Protein AF-A0AA35YKS3-F1 (afdb_monomer_lite)

Organism: Lactuca saligna (NCBI:txid75948)

Structure (mmCIF, N/CA/C/O backbone):
data_AF-A0AA35YKS3-F1
#
_entry.id   AF-A0AA35YKS3-F1
#
loop_
_atom_site.group_PDB
_atom_site.id
_atom_site.type_symbol
_atom_site.label_atom_id
_atom_site.label_alt_id
_atom_site.label_comp_id
_atom_site.label_asym_id
_atom_site.label_entity_id
_atom_site.label_seq_id
_atom_site.pdbx_PDB_ins_code
_atom_site.Cartn_x
_atom_site.Cartn_y
_atom_site.Cartn_z
_atom_site.occupancy
_atom_site.B_iso_or_equiv
_atom_site.auth_seq_id
_atom_site.auth_comp_id
_atom_site.auth_asym_id
_atom_site.auth_atom_id
_atom_site.pdbx_PDB_model_num
ATOM 1 N N . MET A 1 1 ? -5.915 -28.678 46.606 1.00 41.12 1 MET A N 1
ATOM 2 C CA . MET A 1 1 ? -4.631 -28.119 46.129 1.00 41.12 1 MET A CA 1
ATOM 3 C C . MET A 1 1 ? -4.901 -26.707 45.640 1.00 41.12 1 MET A C 1
ATOM 5 O O . MET A 1 1 ? -5.593 -26.554 44.645 1.00 41.12 1 MET A O 1
ATOM 9 N N . GLY A 1 2 ? -4.486 -25.698 46.407 1.00 38.84 2 GLY A N 1
ATOM 10 C CA . GLY A 1 2 ? -4.683 -24.286 46.078 1.00 38.84 2 GLY A CA 1
ATOM 11 C C . GLY A 1 2 ? -3.424 -23.702 45.444 1.00 38.84 2 GLY A C 1
ATOM 12 O O . GLY A 1 2 ? -2.332 -23.915 45.961 1.00 38.84 2 GLY A O 1
ATOM 13 N N . PHE A 1 3 ? -3.583 -22.970 44.345 1.00 46.88 3 PHE A N 1
ATOM 14 C CA . PHE A 1 3 ? -2.533 -22.139 43.762 1.00 46.88 3 PHE A CA 1
ATOM 15 C C . PHE A 1 3 ? -2.958 -20.676 43.891 1.00 46.88 3 PHE A C 1
ATOM 17 O O . PHE A 1 3 ? -3.653 -20.134 43.037 1.00 46.88 3 PHE A O 1
ATOM 24 N N . GLU A 1 4 ? -2.556 -20.038 44.990 1.00 48.34 4 GLU A N 1
ATOM 25 C CA . GLU A 1 4 ? -2.608 -18.583 45.119 1.00 48.34 4 GLU A CA 1
ATOM 26 C C . GLU A 1 4 ? -1.389 -17.978 44.409 1.00 48.34 4 GLU A C 1
ATOM 28 O O . GLU A 1 4 ? -0.298 -17.873 44.968 1.00 48.34 4 GLU A O 1
ATOM 33 N N . GLY A 1 5 ? -1.565 -17.576 43.152 1.00 48.31 5 GLY A N 1
ATOM 34 C CA . GLY A 1 5 ? -0.592 -16.754 42.436 1.00 48.31 5 GLY A CA 1
ATOM 35 C C . GLY A 1 5 ? -0.695 -15.295 42.881 1.00 48.31 5 GLY A C 1
ATOM 36 O O . GLY A 1 5 ? -1.430 -14.513 42.285 1.00 48.31 5 GLY A O 1
ATOM 37 N N . LYS A 1 6 ? 0.036 -14.904 43.929 1.00 48.84 6 LYS A N 1
ATOM 38 C CA . LYS A 1 6 ? 0.178 -13.493 44.329 1.00 48.84 6 LYS A CA 1
ATOM 39 C C . LYS A 1 6 ? 1.100 -12.764 43.344 1.00 48.84 6 LYS A C 1
ATOM 41 O O . LYS A 1 6 ? 2.307 -12.695 43.552 1.00 48.84 6 LYS A O 1
ATOM 46 N N . SER A 1 7 ? 0.543 -12.186 42.280 1.00 54.41 7 SER A N 1
ATOM 47 C CA . SER A 1 7 ? 1.267 -11.242 41.419 1.00 54.41 7 SER A CA 1
ATOM 48 C C . SER A 1 7 ? 1.358 -9.876 42.109 1.00 54.41 7 SER A C 1
ATOM 50 O O . SER A 1 7 ? 0.470 -9.028 41.993 1.00 54.41 7 SER A O 1
ATOM 52 N N . GLY A 1 8 ? 2.428 -9.662 42.872 1.00 43.59 8 GLY A N 1
ATOM 53 C CA . GLY A 1 8 ? 2.752 -8.359 43.446 1.00 43.59 8 GLY A CA 1
ATOM 54 C C . GLY A 1 8 ? 3.192 -7.377 42.360 1.00 43.59 8 GLY A C 1
ATOM 55 O O . GLY A 1 8 ? 4.337 -7.402 41.924 1.00 43.59 8 GLY A O 1
ATOM 56 N N . CYS A 1 9 ? 2.295 -6.486 41.934 1.00 45.78 9 CYS A N 1
ATOM 57 C CA . CYS A 1 9 ? 2.641 -5.334 41.103 1.00 45.78 9 CYS A CA 1
ATOM 58 C C . CYS A 1 9 ? 3.405 -4.310 41.961 1.00 45.78 9 CYS A C 1
ATOM 60 O O . CYS A 1 9 ? 2.800 -3.532 42.706 1.00 45.78 9 CYS A O 1
ATOM 62 N N . SER A 1 10 ? 4.736 -4.296 41.890 1.00 59.97 10 SER A N 1
ATOM 63 C CA . SER A 1 10 ? 5.545 -3.281 42.565 1.00 59.97 10 SER A CA 1
ATOM 64 C C . SER A 1 10 ? 5.372 -1.927 41.861 1.00 59.97 10 SER A C 1
ATOM 66 O O . SER A 1 10 ? 5.797 -1.704 40.730 1.00 59.97 10 SER A O 1
ATOM 68 N N . LYS A 1 11 ? 4.697 -0.989 42.536 1.00 57.81 11 LYS A N 1
ATOM 69 C CA . LYS A 1 11 ? 4.572 0.409 42.097 1.00 57.81 11 LYS A CA 1
ATOM 70 C C . LYS A 1 11 ? 5.948 1.079 42.158 1.00 57.81 11 LYS A C 1
ATOM 72 O O . LYS A 1 11 ? 6.333 1.613 43.198 1.00 57.81 11 LYS A O 1
ATOM 77 N N . LEU A 1 12 ? 6.686 1.075 41.050 1.00 64.25 12 LEU A N 1
ATOM 78 C CA . LEU A 1 12 ? 7.893 1.886 40.900 1.00 64.25 12 LEU A CA 1
ATOM 79 C C . LEU A 1 12 ? 7.494 3.369 40.951 1.00 64.25 12 LEU A C 1
ATOM 81 O O . LEU A 1 12 ? 6.889 3.912 40.025 1.00 64.25 12 LEU A O 1
ATOM 85 N N . LYS A 1 13 ? 7.804 4.038 42.069 1.00 66.25 13 LYS A N 1
ATOM 86 C CA . LYS A 1 13 ? 7.649 5.491 42.196 1.00 66.25 13 LYS A CA 1
ATOM 87 C C . LYS A 1 13 ? 8.600 6.158 41.200 1.00 66.25 13 LYS A C 1
ATOM 89 O O . LYS A 1 13 ? 9.814 6.132 41.389 1.00 66.25 13 LYS A O 1
ATOM 94 N N . ARG A 1 14 ? 8.047 6.770 40.148 1.00 67.62 14 ARG A N 1
ATOM 95 C CA . ARG A 1 14 ? 8.795 7.615 39.208 1.00 67.62 14 ARG A CA 1
ATOM 96 C C . ARG A 1 14 ? 9.434 8.769 39.985 1.00 67.62 14 ARG A C 1
ATOM 98 O O . ARG A 1 14 ? 8.739 9.692 40.405 1.00 67.62 14 ARG A O 1
ATOM 105 N N . ARG A 1 15 ? 10.750 8.717 40.205 1.00 69.25 15 ARG A N 1
ATOM 106 C CA . ARG A 1 15 ? 11.510 9.868 40.710 1.00 69.25 15 ARG A CA 1
ATOM 107 C C . ARG A 1 15 ? 11.566 10.899 39.583 1.00 69.25 15 ARG A C 1
ATOM 109 O O . ARG A 1 15 ? 12.018 10.575 38.489 1.00 69.25 15 ARG A O 1
ATOM 116 N N . LYS A 1 16 ? 11.084 12.122 39.828 1.00 69.00 16 LYS A N 1
ATOM 117 C CA . LYS A 1 16 ? 11.279 13.243 38.897 1.00 69.00 16 LYS A CA 1
ATOM 118 C C . LYS A 1 16 ? 12.781 13.505 38.791 1.00 69.00 16 LYS A C 1
ATOM 120 O O . LYS A 1 16 ? 13.413 13.830 39.793 1.00 69.00 16 LYS A O 1
ATOM 125 N N . LEU A 1 17 ? 13.338 13.345 37.595 1.00 70.94 17 LEU A N 1
ATOM 126 C CA . LEU A 1 17 ? 14.686 13.809 37.296 1.00 70.94 17 LEU A CA 1
ATOM 127 C C . LEU A 1 17 ? 14.646 15.340 37.291 1.00 70.94 17 LEU A C 1
ATOM 129 O O . LEU A 1 17 ? 13.966 15.945 36.464 1.00 70.94 17 LEU A O 1
ATOM 133 N N . ALA A 1 18 ? 15.315 15.962 38.258 1.00 73.94 18 ALA A N 1
ATOM 134 C CA . ALA A 1 18 ? 15.493 17.406 38.293 1.00 73.94 18 ALA A CA 1
ATOM 135 C C . ALA A 1 18 ? 16.605 17.775 37.301 1.00 73.94 18 ALA A C 1
ATOM 137 O O . ALA A 1 18 ? 17.771 17.878 37.672 1.00 73.94 18 ALA A O 1
ATOM 138 N N . ILE A 1 19 ? 16.251 17.894 36.021 1.00 78.00 19 ILE A N 1
ATOM 139 C CA . ILE A 1 19 ? 17.188 18.327 34.981 1.00 78.00 19 ILE A CA 1
ATOM 140 C C . ILE A 1 19 ? 17.433 19.826 35.166 1.00 78.00 19 ILE A C 1
ATOM 142 O O . ILE A 1 19 ? 16.522 20.640 35.007 1.00 78.00 19 ILE A O 1
ATOM 146 N N . ASN A 1 20 ? 18.665 20.191 35.522 1.00 76.50 20 ASN A N 1
ATOM 147 C CA . ASN A 1 20 ? 19.089 21.581 35.599 1.00 76.50 20 ASN A CA 1
ATOM 148 C C . ASN A 1 20 ? 19.556 22.052 34.218 1.00 76.50 20 ASN A C 1
ATOM 150 O O . ASN A 1 20 ? 20.708 21.868 33.832 1.00 76.50 20 ASN A O 1
ATOM 154 N N . TRP A 1 21 ? 18.649 22.687 33.479 1.00 74.62 21 TRP A N 1
ATOM 155 C CA . TRP A 1 21 ? 18.914 23.199 32.133 1.00 74.62 21 TRP A CA 1
ATOM 156 C C . TRP A 1 21 ? 20.068 24.204 32.070 1.00 74.62 21 TRP A C 1
ATOM 158 O O . TRP A 1 21 ? 20.732 24.288 31.045 1.00 74.62 21 TRP A O 1
ATOM 168 N N . LYS A 1 22 ? 20.369 24.914 33.166 1.00 68.69 22 LYS A N 1
ATOM 169 C CA . LYS A 1 22 ? 21.466 25.893 33.213 1.00 68.69 22 LYS A CA 1
ATOM 170 C C . LYS A 1 22 ? 22.856 25.249 33.223 1.00 68.69 22 LYS A C 1
ATOM 172 O O . LYS A 1 22 ? 23.824 25.934 32.933 1.00 68.69 22 LYS A O 1
ATOM 177 N N . GLN A 1 23 ? 22.958 23.958 33.554 1.00 67.06 23 GLN A N 1
ATOM 178 C CA . GLN A 1 23 ? 24.208 23.191 33.458 1.00 67.06 23 GLN A CA 1
ATOM 179 C C . GLN A 1 23 ? 24.400 22.518 32.096 1.00 67.06 23 GLN A C 1
ATOM 181 O O . GLN A 1 23 ? 25.504 22.080 31.794 1.00 67.06 23 GLN A O 1
ATOM 186 N N . 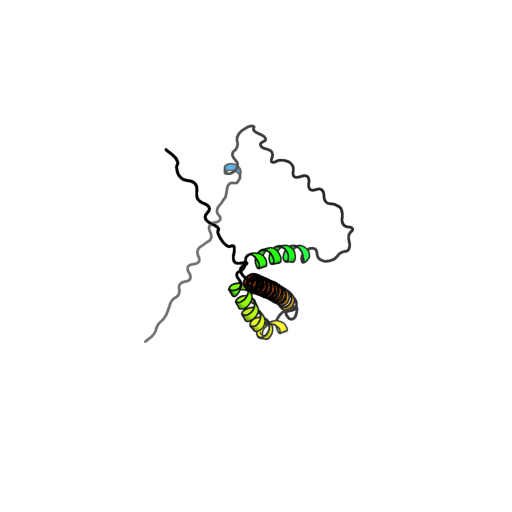LEU A 1 24 ? 23.337 22.394 31.296 1.00 65.38 24 LEU A N 1
ATOM 187 C CA . LEU A 1 24 ? 23.393 21.706 30.004 1.00 65.38 24 LEU A CA 1
ATOM 188 C C . LEU A 1 24 ? 23.800 22.626 28.856 1.00 65.38 24 LEU A C 1
ATOM 190 O O . LEU A 1 24 ? 24.303 22.142 27.848 1.00 65.38 24 LEU A O 1
ATOM 194 N N . VAL A 1 25 ? 23.591 23.933 28.999 1.00 71.00 25 VAL A N 1
ATOM 195 C CA . VAL A 1 25 ? 24.076 24.918 28.030 1.00 71.00 25 VAL A CA 1
ATOM 196 C C . VAL A 1 25 ? 25.464 25.383 28.471 1.00 71.00 25 VAL A C 1
ATOM 198 O O . VAL A 1 25 ? 25.574 25.948 29.565 1.00 71.00 25 VAL A O 1
ATOM 201 N N . PRO A 1 26 ? 26.524 25.158 27.670 1.00 67.62 26 PRO A N 1
ATOM 202 C CA . PRO A 1 26 ? 27.851 25.678 27.960 1.00 67.62 26 PRO A CA 1
ATOM 203 C C . PRO A 1 26 ? 27.778 27.189 28.182 1.00 67.62 26 PRO A C 1
ATOM 205 O O . PRO A 1 26 ? 27.468 27.961 27.278 1.00 67.62 26 PRO A O 1
ATOM 208 N N . SER A 1 27 ? 28.028 27.616 29.416 1.00 62.31 27 SER A N 1
ATOM 209 C CA . SER A 1 27 ? 28.183 29.030 29.746 1.00 62.31 27 SER A CA 1
ATOM 210 C C . SER A 1 27 ? 29.600 29.453 29.386 1.00 62.31 27 SER A C 1
ATOM 212 O O . SER A 1 27 ? 30.444 29.545 30.268 1.00 62.31 27 SER A O 1
ATOM 214 N N . SER A 1 28 ? 29.902 29.654 28.103 1.00 56.62 28 SER A N 1
ATOM 215 C CA . SER A 1 28 ? 31.137 30.347 27.737 1.00 56.62 28 SER A CA 1
ATOM 216 C C . SER A 1 28 ? 31.100 30.921 26.329 1.00 56.62 28 SER A C 1
ATOM 218 O O . SER A 1 28 ? 30.971 30.197 25.352 1.00 56.62 28 SER A O 1
ATOM 220 N N . SER A 1 29 ? 31.285 32.238 26.296 1.00 57.22 29 SER A N 1
ATOM 221 C CA . SER A 1 29 ? 32.124 32.972 25.347 1.00 57.22 29 SER A CA 1
ATOM 222 C C . SER A 1 29 ? 31.969 32.671 23.851 1.00 57.22 29 SER A C 1
ATOM 224 O O . SER A 1 29 ? 32.651 31.814 23.304 1.00 57.22 29 SER A O 1
ATOM 226 N N . GLY A 1 30 ? 31.244 33.560 23.176 1.00 56.38 30 GLY A N 1
ATOM 227 C CA . GLY A 1 30 ? 31.934 34.420 22.213 1.00 56.38 30 GLY A CA 1
ATOM 228 C 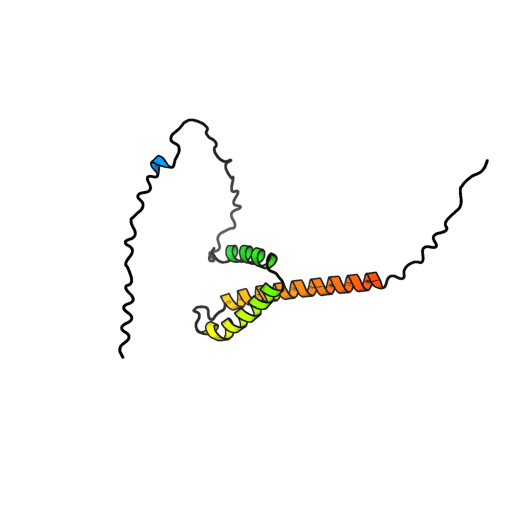C . GLY A 1 30 ? 32.288 33.848 20.843 1.00 56.38 30 GLY A C 1
ATOM 229 O O . GLY A 1 30 ? 33.232 34.362 20.260 1.00 56.38 30 GLY A O 1
ATOM 230 N N . ASP A 1 31 ? 31.533 32.891 20.312 1.00 57.44 31 ASP A N 1
ATOM 231 C CA . ASP A 1 31 ? 31.438 32.725 18.859 1.00 57.44 31 ASP A CA 1
ATOM 232 C C . ASP A 1 31 ? 29.961 32.597 18.486 1.00 57.44 31 ASP A C 1
ATOM 234 O O . ASP A 1 31 ? 29.275 31.649 18.874 1.00 57.44 31 ASP A O 1
ATOM 238 N N . ASP A 1 32 ? 29.442 33.626 17.819 1.00 61.06 32 ASP A N 1
ATOM 239 C CA . ASP A 1 32 ? 28.090 33.647 17.265 1.00 61.06 32 ASP A CA 1
ATOM 240 C C . ASP A 1 32 ? 28.088 32.766 16.008 1.00 61.06 32 ASP A C 1
ATOM 242 O O . ASP A 1 32 ? 28.024 33.253 14.881 1.00 61.06 32 ASP A O 1
ATOM 246 N N . ASP A 1 33 ? 28.180 31.447 16.216 1.00 64.75 33 ASP A N 1
ATOM 247 C CA . ASP A 1 33 ? 27.910 30.392 15.229 1.00 64.75 33 ASP A CA 1
ATOM 248 C C . ASP A 1 33 ? 26.398 30.355 14.943 1.00 64.75 33 ASP A C 1
ATOM 250 O O . ASP A 1 33 ? 25.685 29.363 15.137 1.00 64.75 33 ASP A O 1
ATOM 254 N N . ARG A 1 34 ? 25.858 31.509 14.545 1.00 64.19 34 ARG A N 1
ATOM 255 C CA . ARG A 1 34 ? 24.451 31.668 14.223 1.00 64.19 34 ARG A CA 1
ATOM 256 C C . ARG A 1 34 ? 24.193 30.817 12.981 1.00 64.19 34 ARG A C 1
ATOM 258 O O . ARG A 1 34 ? 24.781 31.090 11.931 1.00 64.19 34 ARG A O 1
ATOM 265 N N . PRO A 1 35 ? 23.330 29.789 13.053 1.00 67.44 35 PRO A N 1
ATOM 266 C CA . PRO A 1 35 ? 22.972 29.039 11.861 1.00 67.44 35 PRO A CA 1
ATOM 267 C C . PRO A 1 35 ? 22.399 30.014 10.829 1.00 67.44 35 PRO A C 1
ATOM 269 O O . PRO A 1 35 ? 21.618 30.902 11.178 1.00 67.44 35 PRO A O 1
ATOM 272 N N . THR A 1 36 ? 22.815 29.864 9.569 1.00 68.75 36 THR A N 1
ATOM 273 C CA . THR A 1 36 ? 22.382 30.714 8.453 1.00 68.75 36 THR A CA 1
ATOM 274 C C . THR A 1 36 ? 20.864 30.895 8.471 1.00 68.75 36 THR A C 1
ATOM 276 O O . THR A 1 36 ? 20.120 29.913 8.507 1.00 68.75 36 THR A O 1
ATOM 279 N N . GLU A 1 37 ? 20.398 32.148 8.454 1.00 69.19 37 GLU A N 1
ATOM 280 C CA . GLU A 1 37 ? 18.970 32.468 8.476 1.00 69.19 37 GLU A CA 1
ATOM 281 C C . GLU A 1 37 ? 18.270 31.848 7.254 1.00 69.19 37 GLU A C 1
ATOM 283 O O . GLU A 1 37 ? 18.466 32.260 6.109 1.00 69.19 37 GLU A O 1
ATOM 288 N N . LEU A 1 38 ? 17.446 30.826 7.497 1.00 67.44 38 LEU A N 1
ATOM 289 C CA . LEU A 1 38 ? 16.589 30.211 6.487 1.00 67.44 38 LEU A CA 1
ATOM 290 C C . LEU A 1 38 ? 15.486 31.202 6.096 1.00 67.44 38 LEU A C 1
ATOM 292 O O . LEU A 1 38 ? 14.454 31.311 6.759 1.00 67.44 38 LEU A O 1
ATOM 296 N N . LEU A 1 39 ? 15.699 31.923 4.996 1.00 65.31 39 LEU A N 1
ATOM 297 C CA . LEU A 1 39 ? 14.686 32.777 4.379 1.00 65.31 39 LEU A CA 1
ATOM 298 C C . LEU A 1 39 ? 13.568 31.914 3.772 1.00 65.31 39 LEU A C 1
ATOM 300 O O . LEU A 1 39 ? 13.626 31.496 2.615 1.00 65.31 39 LEU A O 1
ATOM 304 N N . VAL A 1 40 ? 12.514 31.658 4.550 1.00 65.38 40 VAL A N 1
ATOM 305 C CA . VAL A 1 40 ? 11.287 31.011 4.067 1.00 65.38 40 VAL A CA 1
ATOM 306 C C . VAL A 1 40 ? 10.483 32.023 3.245 1.00 65.38 40 VAL A C 1
ATOM 308 O O . VAL A 1 40 ? 9.704 32.812 3.779 1.00 65.38 40 VAL A O 1
ATOM 311 N N . THR A 1 41 ? 10.650 32.010 1.922 1.00 65.44 41 THR A N 1
ATOM 312 C CA . THR A 1 41 ? 9.809 32.805 1.013 1.00 65.44 41 THR A CA 1
ATOM 313 C C . THR A 1 41 ? 8.474 32.091 0.784 1.00 65.44 41 THR A C 1
ATOM 315 O O . THR A 1 41 ? 8.300 31.309 -0.148 1.00 65.44 41 THR A O 1
ATOM 318 N N . SER A 1 42 ? 7.488 32.337 1.653 1.00 63.66 42 SER A N 1
ATOM 319 C CA . SER A 1 42 ? 6.138 31.813 1.425 1.00 63.66 42 SER A CA 1
ATOM 320 C C . SER A 1 42 ? 5.417 32.665 0.372 1.00 63.66 42 SER A C 1
ATOM 322 O O . SER A 1 42 ? 5.043 33.822 0.581 1.00 63.66 42 SER A O 1
ATOM 324 N N . LYS A 1 43 ? 5.217 32.099 -0.822 1.00 67.81 43 LYS A N 1
ATOM 325 C CA . LYS A 1 43 ? 4.292 32.669 -1.808 1.00 67.81 43 LYS A CA 1
ATOM 326 C C . LYS A 1 43 ? 2.882 32.466 -1.247 1.00 67.81 43 LYS A C 1
ATOM 328 O O . LYS A 1 43 ? 2.402 31.335 -1.200 1.00 67.81 43 LYS A O 1
ATOM 333 N N . ARG A 1 44 ? 2.243 33.543 -0.768 1.00 53.88 44 ARG A N 1
ATOM 334 C CA . ARG A 1 44 ? 0.878 33.514 -0.210 1.00 53.88 44 ARG A CA 1
ATOM 335 C C . ARG A 1 44 ? -0.077 32.889 -1.226 1.00 53.88 44 ARG A C 1
ATOM 337 O O . ARG A 1 44 ? -0.469 33.538 -2.192 1.00 53.88 44 ARG A O 1
ATOM 344 N N . LYS A 1 45 ? -0.471 31.639 -0.991 1.00 61.06 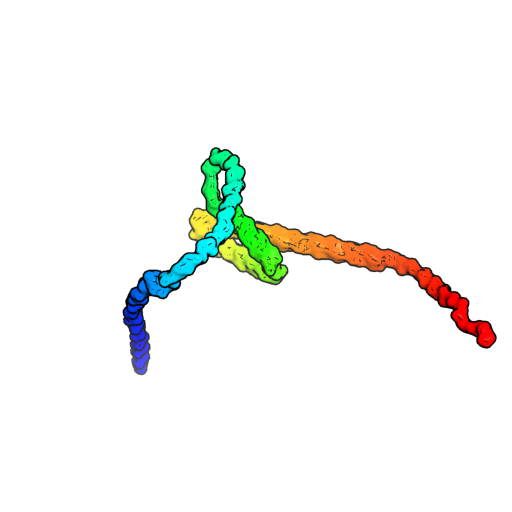45 LYS A N 1
ATOM 345 C CA . LYS A 1 45 ? -1.655 31.052 -1.617 1.00 61.06 45 LYS A CA 1
ATOM 346 C C . LYS A 1 45 ? -2.841 31.596 -0.827 1.00 61.06 45 LYS A C 1
ATOM 348 O O . LYS A 1 45 ? -2.860 31.528 0.402 1.00 61.06 45 LYS A O 1
ATOM 353 N N . SER A 1 46 ? -3.744 32.280 -1.513 1.00 61.34 46 SER A N 1
ATOM 354 C CA . SER A 1 46 ? -4.915 32.905 -0.913 1.00 61.34 46 SER A CA 1
ATOM 355 C C . SER A 1 46 ? -5.735 31.880 -0.124 1.00 61.34 46 SER A C 1
ATOM 357 O O . SER A 1 46 ? -5.947 30.750 -0.556 1.00 61.34 46 SER A O 1
ATOM 359 N N . LYS A 1 47 ? -6.182 32.307 1.060 1.00 51.97 47 LYS A N 1
ATOM 360 C CA . LYS A 1 47 ? -7.074 31.576 1.962 1.00 51.97 47 LYS A CA 1
ATOM 361 C C . LYS A 1 47 ? -8.328 31.095 1.222 1.00 51.97 47 LYS A C 1
ATOM 363 O O . LYS A 1 47 ? -9.159 31.909 0.836 1.00 51.97 47 LYS A O 1
ATOM 368 N N . CYS A 1 48 ? -8.515 29.783 1.168 1.00 39.56 48 CYS A N 1
ATOM 369 C CA . CYS A 1 48 ? -9.831 29.165 1.266 1.00 39.56 48 CYS A CA 1
ATOM 370 C C . CYS A 1 48 ? -9.724 28.126 2.385 1.00 39.56 48 CYS A C 1
ATOM 372 O O . CYS A 1 48 ? -8.876 27.240 2.326 1.00 39.56 48 CYS A O 1
ATOM 374 N N . GLY A 1 49 ? -10.496 28.311 3.456 1.00 50.88 49 GLY A N 1
ATOM 375 C CA . GLY A 1 49 ? -10.441 27.457 4.635 1.00 50.88 49 GLY A CA 1
ATOM 376 C C . GLY A 1 49 ? -10.863 26.031 4.302 1.00 50.88 49 GLY A C 1
ATOM 377 O O . GLY A 1 49 ? -12.050 25.751 4.180 1.00 50.88 49 GLY A O 1
ATOM 378 N N . ARG A 1 50 ? -9.890 25.131 4.190 1.00 49.25 50 ARG A N 1
ATOM 379 C CA . ARG A 1 50 ? -10.054 23.685 4.350 1.00 49.25 50 ARG A CA 1
ATOM 380 C C . ARG A 1 50 ? -8.864 23.188 5.161 1.00 49.25 50 ARG A C 1
ATOM 382 O O . ARG A 1 50 ? -7.750 23.653 4.955 1.00 49.25 50 ARG A O 1
ATOM 389 N N . SER A 1 51 ? -9.164 22.317 6.119 1.00 48.22 51 SER A N 1
ATOM 390 C CA . SER A 1 51 ? -8.255 21.691 7.081 1.00 48.22 51 SER A CA 1
ATOM 391 C C . SER A 1 51 ? -6.838 21.474 6.531 1.00 48.22 51 SER A C 1
ATOM 393 O O . SER A 1 51 ? -6.644 20.739 5.569 1.00 48.22 51 SER A O 1
ATOM 395 N N . GLU A 1 52 ? -5.848 22.101 7.160 1.00 45.53 52 GLU A N 1
ATOM 396 C CA . GLU A 1 52 ? -4.429 22.095 6.761 1.00 45.53 52 GLU A CA 1
ATOM 397 C C . GLU A 1 52 ? -3.706 20.775 7.126 1.00 45.53 52 GLU A C 1
ATOM 399 O O . GLU A 1 52 ? -2.492 20.666 6.996 1.00 45.53 52 GLU A O 1
ATOM 404 N N . GLY A 1 53 ? -4.447 19.759 7.587 1.00 50.69 53 GLY A N 1
ATOM 405 C CA . GLY A 1 53 ? -3.904 18.472 8.036 1.00 50.69 53 GLY A CA 1
ATOM 406 C C . GLY A 1 53 ? -3.749 17.406 6.946 1.00 50.69 53 GLY A C 1
ATOM 407 O O . GLY A 1 53 ? -2.880 16.552 7.073 1.00 50.69 53 GLY A O 1
ATOM 408 N N . ASP A 1 54 ? -4.536 17.458 5.866 1.00 51.72 54 ASP A N 1
ATOM 409 C CA . ASP A 1 54 ? -4.626 16.325 4.925 1.00 51.72 54 ASP A CA 1
ATOM 410 C C . ASP A 1 54 ? -3.552 16.347 3.824 1.00 51.72 54 ASP A C 1
ATOM 412 O O . ASP A 1 54 ? -3.141 15.302 3.326 1.00 51.72 54 ASP A O 1
ATOM 416 N N . ALA A 1 55 ? -3.069 17.531 3.433 1.00 54.00 55 ALA A N 1
ATOM 417 C CA . ALA A 1 55 ? -2.126 17.652 2.317 1.00 54.00 55 ALA A CA 1
ATOM 418 C C . ALA A 1 55 ? -0.711 17.167 2.680 1.00 54.00 55 ALA A C 1
ATOM 420 O O . ALA A 1 55 ? -0.040 16.559 1.856 1.00 54.00 55 ALA A O 1
ATOM 421 N N . GLN A 1 56 ? -0.271 17.396 3.921 1.00 53.88 56 GLN A N 1
ATOM 422 C CA . GLN A 1 56 ? 1.081 17.038 4.357 1.00 53.88 56 GLN A CA 1
ATOM 423 C C . GLN A 1 56 ? 1.233 15.537 4.672 1.00 53.88 56 GLN A C 1
ATOM 425 O O . GLN A 1 56 ? 2.336 15.004 4.563 1.00 53.88 56 GLN A O 1
ATOM 430 N N . GLU A 1 57 ? 0.153 14.842 5.064 1.00 57.66 57 GLU A N 1
ATOM 431 C CA . GLU A 1 57 ? 0.185 13.380 5.248 1.00 57.66 57 GLU A CA 1
ATOM 432 C C . GLU A 1 57 ? 0.410 12.662 3.910 1.00 57.66 57 GLU A C 1
ATOM 434 O O . GLU A 1 57 ? 1.220 11.739 3.850 1.00 57.66 57 GLU A O 1
ATOM 439 N N . ASN A 1 58 ? -0.235 13.120 2.834 1.00 61.00 58 ASN A N 1
ATOM 440 C CA . ASN A 1 58 ? -0.214 12.427 1.545 1.00 61.00 58 ASN A CA 1
ATOM 441 C C . ASN A 1 58 ? 1.192 12.392 0.915 1.00 61.00 58 ASN A C 1
ATOM 443 O O . ASN A 1 58 ? 1.666 11.330 0.523 1.00 61.00 58 ASN A O 1
ATOM 447 N N . ASP A 1 59 ? 1.905 13.524 0.923 1.00 64.06 59 ASP A N 1
ATOM 448 C CA . ASP A 1 59 ? 3.259 13.615 0.353 1.00 64.06 59 ASP A CA 1
ATOM 449 C C . ASP A 1 59 ? 4.262 12.698 1.080 1.00 64.06 59 ASP A C 1
ATOM 451 O O . ASP A 1 59 ? 5.186 12.145 0.479 1.00 64.06 59 ASP A O 1
ATOM 455 N N . LYS A 1 60 ? 4.090 12.522 2.396 1.00 69.69 60 LYS A N 1
ATOM 456 C CA . LYS A 1 60 ? 4.961 11.665 3.208 1.00 69.69 60 LYS A CA 1
ATOM 457 C C . LYS A 1 60 ? 4.665 10.180 2.987 1.00 69.69 60 LYS A C 1
ATOM 459 O O . LYS A 1 60 ? 5.595 9.376 2.941 1.00 69.69 60 LYS A O 1
ATOM 464 N N . GLU A 1 61 ? 3.391 9.822 2.867 1.00 67.50 61 GLU A N 1
ATOM 465 C CA . GLU A 1 61 ? 2.955 8.447 2.604 1.00 67.50 61 GLU A CA 1
ATOM 466 C C . GLU A 1 61 ? 3.393 7.964 1.210 1.00 67.50 61 GLU A C 1
ATOM 468 O O . GLU A 1 61 ? 3.800 6.810 1.070 1.00 67.50 61 GLU A O 1
ATOM 473 N N . ASP A 1 62 ? 3.414 8.848 0.209 1.00 76.12 62 ASP A N 1
ATOM 474 C CA . ASP A 1 62 ? 3.913 8.540 -1.139 1.00 76.12 62 ASP A CA 1
ATOM 475 C C . ASP A 1 62 ? 5.412 8.202 -1.148 1.00 76.12 62 ASP A C 1
ATOM 477 O O . ASP A 1 62 ? 5.842 7.234 -1.783 1.00 76.12 62 ASP A O 1
ATOM 481 N N . LEU A 1 63 ? 6.223 8.956 -0.398 1.00 80.56 63 LEU A N 1
ATOM 482 C CA . LEU A 1 63 ? 7.639 8.635 -0.179 1.00 80.56 63 LEU A CA 1
ATOM 483 C C . LEU A 1 63 ? 7.809 7.275 0.508 1.00 80.56 63 LEU A C 1
ATOM 485 O O . LEU A 1 63 ? 8.696 6.499 0.149 1.00 80.56 63 LEU A O 1
ATOM 489 N N . GLU A 1 64 ? 6.945 6.961 1.473 1.00 83.06 64 GLU A N 1
ATOM 490 C CA . GLU A 1 64 ? 6.974 5.674 2.163 1.00 83.06 64 GLU A CA 1
ATOM 491 C C . GLU A 1 64 ? 6.675 4.516 1.194 1.00 83.06 64 GLU A C 1
ATOM 493 O O . GLU A 1 64 ? 7.410 3.527 1.175 1.00 83.06 64 GLU A O 1
ATOM 498 N N . LEU A 1 65 ? 5.658 4.652 0.335 1.00 88.88 65 LEU A N 1
ATOM 499 C CA . LEU A 1 65 ? 5.288 3.655 -0.678 1.00 88.88 65 LEU A CA 1
ATOM 500 C C . LEU A 1 65 ? 6.431 3.335 -1.648 1.00 88.88 65 LEU A C 1
ATOM 502 O O . LEU A 1 65 ? 6.638 2.168 -1.987 1.00 88.88 65 LEU A O 1
ATOM 506 N N . GLN A 1 66 ? 7.213 4.338 -2.053 1.00 85.88 66 GLN A N 1
ATOM 507 C CA . GLN A 1 66 ? 8.358 4.142 -2.951 1.00 85.88 66 GLN A CA 1
ATOM 508 C C . GLN A 1 66 ? 9.464 3.283 -2.330 1.00 85.88 66 GLN A C 1
ATOM 510 O O . GLN A 1 66 ? 10.152 2.557 -3.045 1.00 85.88 66 GLN A O 1
ATOM 515 N N . THR A 1 67 ? 9.624 3.338 -1.006 1.00 91.25 67 THR A N 1
ATOM 516 C CA . THR A 1 67 ? 10.652 2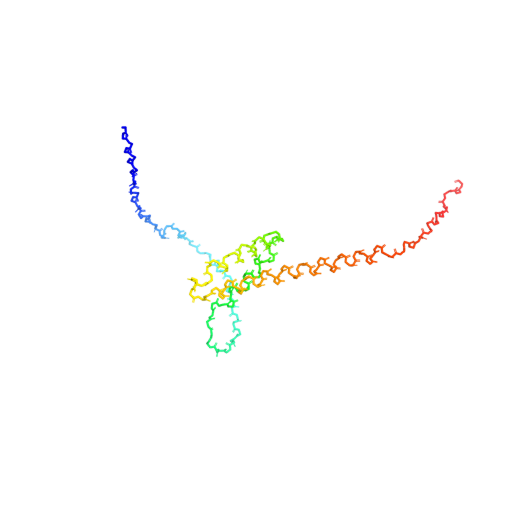.567 -0.289 1.00 91.25 67 THR A CA 1
ATOM 517 C C . THR A 1 67 ? 10.240 1.128 0.029 1.00 91.25 67 THR A C 1
ATOM 519 O O . THR A 1 67 ? 11.103 0.297 0.307 1.00 91.25 67 THR A O 1
ATOM 522 N N . LYS A 1 68 ? 8.941 0.807 -0.033 1.00 93.94 68 LYS A N 1
ATOM 523 C CA . LYS A 1 68 ? 8.411 -0.530 0.283 1.00 93.94 68 LYS A CA 1
ATOM 524 C C . LYS A 1 68 ? 8.664 -1.540 -0.828 1.00 93.94 68 LYS A C 1
ATOM 526 O O . LYS A 1 68 ? 8.572 -1.216 -2.018 1.00 93.94 68 LYS A O 1
ATOM 531 N N . SER A 1 69 ? 8.908 -2.791 -0.441 1.00 95.06 69 SER A N 1
ATOM 532 C CA . SER A 1 69 ? 9.029 -3.898 -1.390 1.00 95.06 69 SER A CA 1
ATOM 533 C C . SER A 1 69 ? 7.672 -4.264 -2.012 1.00 95.06 69 SER A C 1
ATOM 535 O O . SER A 1 69 ? 6.615 -3.812 -1.571 1.00 95.06 69 SER A O 1
ATOM 537 N N . TYR A 1 70 ? 7.697 -5.056 -3.086 1.00 94.31 70 TYR A N 1
ATOM 538 C CA . TYR A 1 70 ? 6.475 -5.549 -3.734 1.00 94.31 70 TYR A CA 1
ATOM 539 C C . TYR A 1 70 ? 5.642 -6.432 -2.788 1.00 94.31 70 TYR A C 1
ATOM 541 O O . TYR A 1 70 ? 4.415 -6.307 -2.730 1.00 94.31 70 TYR A O 1
ATOM 549 N N . ASP A 1 71 ? 6.321 -7.270 -2.004 1.00 96.19 71 ASP A N 1
ATOM 550 C CA . ASP A 1 71 ? 5.689 -8.173 -1.044 1.00 96.19 71 ASP A CA 1
ATOM 551 C C . ASP A 1 71 ? 5.037 -7.393 0.100 1.00 96.19 71 ASP A C 1
ATOM 553 O O . ASP A 1 71 ? 3.884 -7.661 0.435 1.00 96.19 71 ASP A O 1
ATOM 557 N N . ASP A 1 72 ? 5.709 -6.358 0.621 1.00 96.75 72 ASP A N 1
ATOM 558 C CA . ASP A 1 72 ? 5.163 -5.505 1.688 1.00 96.75 72 ASP A CA 1
ATOM 559 C C . ASP A 1 72 ? 3.874 -4.798 1.252 1.00 96.75 72 ASP A C 1
ATOM 561 O O . ASP A 1 72 ? 2.911 -4.707 2.017 1.00 96.75 72 ASP A O 1
ATOM 565 N N . ILE A 1 73 ? 3.836 -4.294 0.012 1.00 96.31 73 ILE A N 1
ATOM 566 C CA . ILE A 1 73 ? 2.641 -3.647 -0.549 1.00 96.31 73 ILE A CA 1
ATOM 567 C C . ILE A 1 73 ? 1.505 -4.660 -0.673 1.00 96.31 73 ILE A C 1
ATOM 569 O O . ILE A 1 73 ? 0.380 -4.388 -0.249 1.00 96.31 73 ILE A O 1
ATOM 573 N N . THR A 1 74 ? 1.799 -5.847 -1.200 1.00 96.88 74 THR A N 1
ATOM 574 C CA . THR A 1 74 ? 0.806 -6.910 -1.389 1.00 96.88 74 THR A CA 1
ATOM 575 C C . THR A 1 74 ? 0.247 -7.400 -0.051 1.00 96.88 74 THR A C 1
ATOM 577 O O . THR A 1 74 ? -0.970 -7.551 0.105 1.00 96.88 74 THR A O 1
ATOM 580 N N . GLU A 1 75 ? 1.109 -7.595 0.949 1.00 97.62 75 GLU A N 1
ATOM 581 C CA . GLU A 1 75 ? 0.697 -7.990 2.294 1.00 97.62 75 GLU A CA 1
ATOM 582 C C . GLU A 1 75 ? -0.166 -6.907 2.948 1.00 97.62 75 GLU A C 1
ATOM 584 O O . GLU A 1 75 ? -1.219 -7.211 3.526 1.00 97.62 75 GLU A O 1
ATOM 589 N N . TYR A 1 76 ? 0.242 -5.640 2.825 1.00 96.19 76 TYR A N 1
ATOM 590 C CA . TYR A 1 76 ? -0.520 -4.514 3.350 1.00 96.19 76 TYR A CA 1
ATOM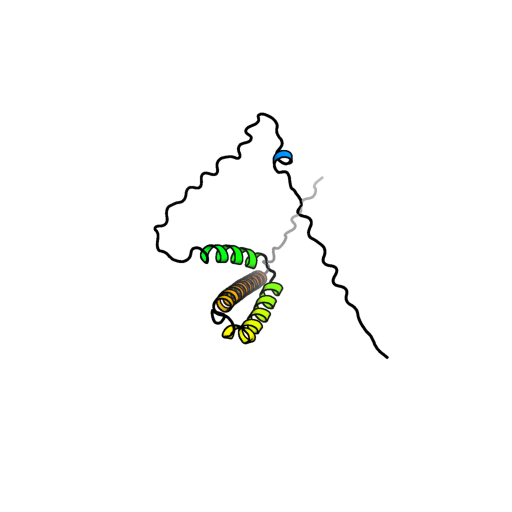 591 C C . TYR A 1 76 ? -1.927 -4.469 2.749 1.00 96.19 76 TYR A C 1
ATOM 593 O O . TYR A 1 76 ? -2.902 -4.400 3.497 1.00 96.19 76 TYR A O 1
ATOM 601 N N . ILE A 1 77 ? -2.058 -4.596 1.425 1.00 97.25 77 ILE A N 1
ATOM 602 C CA . ILE A 1 77 ? -3.356 -4.645 0.733 1.00 97.25 77 ILE A CA 1
ATOM 603 C C . ILE A 1 77 ? -4.212 -5.792 1.284 1.00 97.25 77 ILE A C 1
ATOM 605 O O . ILE A 1 77 ? -5.364 -5.585 1.676 1.00 97.25 77 ILE A O 1
ATOM 609 N N . ALA A 1 78 ? -3.656 -7.003 1.375 1.00 97.56 78 ALA A N 1
ATOM 610 C CA . ALA A 1 78 ? -4.383 -8.178 1.855 1.00 97.56 78 ALA A CA 1
ATOM 611 C C . ALA A 1 78 ? -4.843 -8.040 3.318 1.00 97.56 78 ALA A C 1
ATOM 613 O O . ALA A 1 78 ? -5.906 -8.537 3.707 1.00 97.56 78 ALA A O 1
ATOM 614 N N . ARG A 1 79 ? -4.045 -7.382 4.162 1.00 96.94 79 ARG A N 1
ATOM 615 C CA . ARG A 1 79 ? -4.394 -7.101 5.559 1.00 96.94 79 ARG A CA 1
ATOM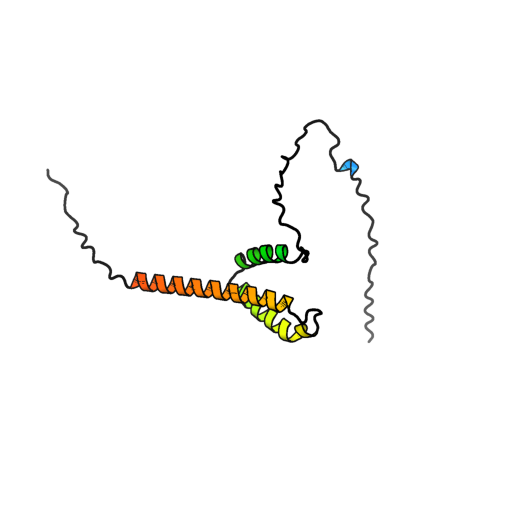 616 C C . ARG A 1 79 ? -5.462 -6.011 5.658 1.00 96.94 79 ARG A C 1
ATOM 618 O O . ARG A 1 79 ? -6.469 -6.207 6.336 1.00 96.94 79 ARG A O 1
ATOM 625 N N . SER A 1 80 ? -5.284 -4.910 4.939 1.00 96.12 80 SER A N 1
ATOM 626 C CA . SER A 1 80 ? -6.200 -3.768 4.933 1.00 96.12 80 SER A CA 1
ATOM 627 C C . SER A 1 80 ? -7.582 -4.140 4.394 1.00 96.12 80 SER A C 1
ATOM 629 O O . SER A 1 80 ? -8.584 -3.729 4.975 1.00 96.12 80 SER A O 1
ATOM 631 N N . LYS A 1 81 ? -7.671 -5.023 3.388 1.00 96.56 81 LYS A N 1
ATOM 632 C CA . LYS A 1 81 ? -8.949 -5.599 2.928 1.00 96.56 81 LYS A CA 1
ATOM 633 C C . LYS A 1 81 ? -9.697 -6.338 4.040 1.00 96.56 81 LYS A C 1
ATOM 635 O O . LYS A 1 81 ? -10.900 -6.154 4.204 1.00 96.56 81 LYS A O 1
ATOM 640 N N . ARG A 1 82 ? -8.992 -7.132 4.854 1.00 96.19 82 ARG A N 1
ATOM 641 C CA . ARG A 1 82 ? -9.590 -7.837 6.004 1.00 96.19 82 ARG A CA 1
ATOM 642 C C . ARG A 1 82 ? -10.070 -6.866 7.084 1.00 96.19 82 ARG A C 1
ATOM 644 O O . ARG A 1 82 ? -11.146 -7.058 7.652 1.00 96.19 82 ARG A O 1
ATOM 651 N N . PHE A 1 83 ? -9.303 -5.812 7.351 1.00 94.25 83 PHE A N 1
ATOM 652 C CA . PHE A 1 83 ? -9.712 -4.757 8.280 1.00 94.25 83 PHE A CA 1
ATOM 653 C C . PHE A 1 83 ? -10.919 -3.977 7.779 1.00 94.25 83 PHE A C 1
ATOM 655 O O . PHE A 1 83 ? -11.815 -3.693 8.568 1.00 94.25 83 PHE A O 1
ATOM 662 N N . LEU A 1 84 ? -11.009 -3.712 6.478 1.00 95.12 84 LEU A N 1
ATOM 663 C CA . LEU A 1 84 ? -12.167 -3.038 5.910 1.00 95.12 84 LEU A CA 1
ATOM 664 C C . LEU A 1 84 ? -13.452 -3.840 6.153 1.00 95.12 84 LEU A C 1
ATOM 666 O O . LEU A 1 84 ? -14.436 -3.282 6.618 1.00 95.12 84 LEU A O 1
ATOM 670 N N . VAL A 1 85 ? -13.428 -5.158 5.949 1.00 94.62 85 VAL A N 1
ATOM 671 C CA . VAL A 1 85 ? -14.598 -6.021 6.196 1.00 94.62 85 VAL A CA 1
ATOM 672 C C . VAL A 1 85 ? -14.992 -6.070 7.678 1.00 94.62 85 VAL A C 1
ATOM 674 O O . VAL A 1 85 ? -16.167 -6.179 8.006 1.00 94.62 85 VAL A O 1
ATOM 677 N N . THR A 1 86 ? -14.022 -6.009 8.592 1.00 94.62 86 THR A N 1
ATOM 678 C CA . THR A 1 86 ? -14.261 -6.274 10.025 1.00 94.62 86 THR A CA 1
ATOM 679 C C . THR A 1 86 ? -14.464 -5.022 10.877 1.00 94.62 86 THR A C 1
ATOM 681 O O . THR A 1 86 ? -15.116 -5.092 11.926 1.00 94.62 86 THR A O 1
ATOM 684 N N . LEU A 1 87 ? -13.882 -3.894 10.461 1.00 93.31 87 LEU A N 1
ATOM 685 C CA . LEU A 1 87 ? -13.791 -2.670 11.254 1.00 93.31 87 LEU A CA 1
ATOM 686 C C . LEU A 1 87 ? -14.460 -1.460 10.601 1.00 93.31 87 LEU A C 1
ATOM 688 O O . LEU A 1 87 ? -14.788 -0.545 11.347 1.00 93.31 87 LEU A O 1
ATOM 692 N N . SER A 1 88 ? -14.690 -1.432 9.280 1.00 91.56 88 SER A N 1
ATOM 693 C CA . SER A 1 88 ? -15.185 -0.220 8.594 1.00 91.56 88 SER A CA 1
ATOM 694 C C . SER A 1 88 ? -16.441 0.360 9.247 1.00 91.56 88 SER A C 1
ATOM 696 O O . SER A 1 88 ? -16.428 1.519 9.643 1.00 91.56 88 SER A O 1
ATOM 698 N N . ASP A 1 89 ? -17.463 -0.458 9.492 1.00 92.88 89 ASP A N 1
ATOM 699 C CA . ASP A 1 89 ? -18.725 -0.018 10.108 1.00 92.88 89 ASP A CA 1
ATOM 700 C C . ASP A 1 89 ? -18.594 0.425 11.574 1.00 92.88 89 ASP A C 1
ATOM 702 O O . ASP A 1 89 ? -19.476 1.094 12.111 1.00 92.88 89 ASP A O 1
ATOM 706 N N . LYS A 1 90 ? -17.497 0.047 12.240 1.00 94.50 90 LYS A N 1
ATOM 707 C CA . LYS A 1 90 ? -17.206 0.408 13.636 1.00 94.50 90 LYS A CA 1
ATOM 708 C C . LYS A 1 90 ? -16.390 1.695 13.743 1.00 94.50 90 LYS A C 1
ATOM 710 O O . LYS A 1 90 ? -16.229 2.214 14.847 1.00 94.50 90 LYS A O 1
ATOM 715 N N . LEU A 1 91 ? -15.843 2.182 12.629 1.00 93.62 91 LEU A N 1
ATOM 716 C CA . LEU A 1 91 ? -15.042 3.396 12.589 1.00 93.62 91 LEU A CA 1
ATOM 717 C C . LEU A 1 91 ? -15.932 4.638 12.424 1.00 93.62 91 LEU A C 1
ATOM 719 O O . LEU A 1 91 ? -16.961 4.584 11.746 1.00 93.62 91 LEU A O 1
ATOM 723 N N . PRO A 1 92 ? -15.536 5.783 13.007 1.00 95.56 92 PRO A N 1
ATOM 724 C CA . PRO A 1 92 ? -16.318 7.019 12.942 1.00 95.56 92 PRO A CA 1
ATOM 725 C C . PRO A 1 92 ? -16.476 7.557 11.512 1.00 95.56 92 PRO A C 1
ATOM 727 O O . PRO A 1 92 ? -17.485 8.181 11.199 1.00 95.56 92 PRO A O 1
ATOM 730 N N . ASP A 1 93 ? -15.503 7.290 10.642 1.00 95.44 93 ASP A N 1
ATOM 731 C CA . ASP A 1 93 ? -15.491 7.665 9.226 1.00 95.44 93 ASP A CA 1
ATOM 732 C C . ASP A 1 93 ? -16.016 6.547 8.310 1.00 95.44 93 ASP A C 1
ATOM 734 O O . ASP A 1 93 ? -15.848 6.623 7.097 1.00 95.44 93 ASP A O 1
ATOM 738 N N . ARG A 1 94 ? -16.602 5.480 8.874 1.00 94.00 94 ARG A N 1
ATOM 739 C CA . ARG A 1 94 ? -17.021 4.271 8.143 1.00 94.00 94 ARG A CA 1
ATOM 740 C C . ARG A 1 94 ? -15.897 3.624 7.318 1.00 94.00 94 ARG A C 1
ATOM 742 O O . ARG A 1 94 ? -16.146 2.960 6.310 1.00 94.00 94 ARG A O 1
ATOM 749 N N . GLY A 1 95 ? -14.647 3.834 7.730 1.00 94.88 95 GLY A N 1
ATOM 750 C CA . GLY A 1 95 ? -13.468 3.331 7.042 1.00 94.88 95 GLY A CA 1
ATOM 751 C C . GLY A 1 95 ? -13.105 4.086 5.765 1.00 94.88 95 GLY A C 1
ATOM 752 O O . GLY A 1 95 ? -12.300 3.564 5.001 1.00 94.88 95 GLY A O 1
ATOM 753 N N . GLU A 1 96 ? -13.648 5.279 5.505 1.00 95.44 96 GLU A N 1
ATOM 754 C CA . GLU A 1 96 ? -13.289 6.073 4.320 1.00 95.44 96 GLU A CA 1
ATOM 755 C C . GLU A 1 96 ? -11.785 6.386 4.254 1.00 95.44 96 GLU A C 1
ATOM 757 O O . GLU A 1 96 ? -11.183 6.209 3.193 1.00 95.44 96 GLU A O 1
ATOM 762 N N . LYS A 1 97 ? -11.126 6.729 5.375 1.00 93.50 97 LYS A N 1
ATOM 763 C CA . LYS A 1 97 ? -9.662 6.912 5.386 1.00 93.50 97 LYS A CA 1
ATOM 764 C C . LYS A 1 97 ? -8.941 5.612 5.032 1.00 93.50 97 LYS A C 1
ATOM 766 O O . LYS A 1 97 ? -8.006 5.621 4.238 1.00 93.50 97 LYS A O 1
ATOM 771 N N . LEU A 1 98 ? -9.406 4.484 5.572 1.00 93.69 98 LEU A N 1
ATOM 772 C CA . LEU A 1 98 ? -8.820 3.172 5.291 1.00 93.69 98 LEU A CA 1
ATOM 773 C C . LEU A 1 98 ? -8.991 2.772 3.817 1.00 93.69 98 LEU A C 1
ATOM 775 O O . LEU A 1 98 ? -8.059 2.219 3.238 1.00 93.69 98 LEU A O 1
ATOM 779 N N . LYS A 1 99 ? -10.141 3.076 3.198 1.00 95.44 99 LYS A N 1
ATOM 780 C CA . LYS A 1 99 ? -10.367 2.873 1.757 1.00 95.44 99 LYS A CA 1
ATOM 781 C C . LYS A 1 99 ? -9.441 3.746 0.922 1.00 95.44 99 LYS A C 1
ATOM 783 O O . LYS A 1 99 ? -8.820 3.234 0.001 1.00 95.44 99 LYS A O 1
ATOM 788 N N . ALA A 1 100 ? -9.313 5.028 1.263 1.00 93.94 100 ALA A N 1
ATOM 789 C CA . ALA A 1 100 ? -8.424 5.945 0.555 1.00 93.94 100 ALA A CA 1
ATOM 790 C C . ALA A 1 100 ? -6.962 5.477 0.626 1.00 93.94 100 ALA A C 1
ATOM 792 O O . ALA A 1 100 ? -6.268 5.447 -0.387 1.00 93.94 100 ALA A O 1
ATOM 793 N N . THR A 1 101 ? -6.502 5.040 1.802 1.00 93.19 101 THR A N 1
ATOM 794 C CA . THR A 1 101 ? -5.164 4.456 1.940 1.00 93.19 101 THR A CA 1
ATOM 795 C C . THR A 1 101 ? -5.030 3.166 1.140 1.00 93.19 101 THR A C 1
ATOM 797 O O . THR A 1 101 ? -4.052 3.018 0.418 1.00 93.19 101 THR A O 1
ATOM 800 N N . LEU A 1 102 ? -6.002 2.253 1.215 1.00 95.56 102 LEU A N 1
ATOM 801 C CA . LEU A 1 102 ? -5.982 1.005 0.450 1.00 95.56 102 LEU A CA 1
ATOM 802 C C . LEU A 1 102 ? -5.883 1.260 -1.060 1.00 95.56 102 LEU A C 1
ATOM 804 O O . LEU A 1 102 ? -5.038 0.646 -1.705 1.00 95.56 102 LEU A O 1
ATOM 808 N N . GLN A 1 103 ? -6.673 2.199 -1.586 1.00 95.69 103 GLN A N 1
ATOM 809 C CA . GLN A 1 103 ? -6.662 2.568 -3.001 1.00 95.69 103 GLN A CA 1
ATOM 810 C C . GLN A 1 103 ? -5.265 3.004 -3.454 1.00 95.69 103 GLN A C 1
ATOM 812 O O . GLN A 1 103 ? -4.764 2.499 -4.449 1.00 95.69 103 GLN A O 1
ATOM 817 N N . ARG A 1 104 ? -4.579 3.855 -2.679 1.00 94.25 104 ARG A N 1
ATOM 818 C CA . ARG A 1 104 ? -3.209 4.292 -3.010 1.00 94.25 104 ARG A CA 1
ATOM 819 C C . ARG A 1 104 ? -2.220 3.128 -3.117 1.00 94.25 104 ARG A C 1
ATOM 821 O O . ARG A 1 104 ? -1.357 3.132 -3.990 1.00 94.25 104 ARG A O 1
ATOM 828 N N . TYR A 1 105 ? -2.335 2.125 -2.244 1.00 95.44 105 TYR A N 1
ATOM 829 C CA . TYR A 1 105 ? -1.479 0.935 -2.321 1.00 95.44 105 TYR A CA 1
ATOM 830 C C . TYR A 1 105 ? -1.806 0.080 -3.550 1.00 95.44 105 TYR A C 1
ATOM 832 O O . TYR A 1 105 ? -0.892 -0.467 -4.165 1.00 95.44 105 TYR A O 1
ATOM 840 N N . GLU A 1 106 ? -3.086 -0.046 -3.910 1.00 96.12 106 GLU A N 1
ATOM 841 C CA . GLU A 1 106 ? -3.512 -0.765 -5.115 1.00 96.12 106 GLU A CA 1
ATOM 842 C C . GLU A 1 106 ? -3.028 -0.066 -6.392 1.00 96.12 106 GLU A C 1
ATOM 844 O O . GLU A 1 106 ? -2.466 -0.731 -7.263 1.00 96.12 106 GLU A O 1
ATOM 849 N N . ASP A 1 107 ? -3.141 1.262 -6.456 1.00 95.12 107 ASP A N 1
ATOM 850 C CA . ASP A 1 107 ? -2.659 2.077 -7.575 1.00 95.12 107 ASP A CA 1
ATOM 851 C C . ASP A 1 107 ? -1.133 1.948 -7.743 1.00 95.12 107 ASP A C 1
ATOM 853 O O . ASP A 1 107 ? -0.623 1.785 -8.854 1.00 95.12 107 ASP A O 1
ATOM 857 N N . GLU A 1 108 ? -0.376 1.963 -6.639 1.00 95.12 108 GLU A N 1
ATOM 858 C CA . GLU A 1 108 ? 1.077 1.760 -6.681 1.00 95.12 108 GLU A CA 1
ATOM 859 C C . GLU A 1 108 ? 1.446 0.342 -7.147 1.00 95.12 108 GLU A C 1
ATOM 861 O O . GLU A 1 108 ? 2.388 0.168 -7.930 1.00 95.12 108 GLU A O 1
ATOM 866 N N . LEU A 1 109 ? 0.702 -0.682 -6.716 1.00 95.56 109 LEU A N 1
ATOM 867 C CA . LEU A 1 109 ? 0.904 -2.055 -7.179 1.00 95.56 109 LEU A CA 1
ATOM 868 C C . LEU A 1 109 ? 0.631 -2.180 -8.686 1.00 95.56 109 LEU A C 1
ATOM 870 O O . LEU A 1 109 ? 1.419 -2.793 -9.412 1.00 95.56 109 LEU A O 1
ATOM 874 N N . GLU A 1 110 ? -0.447 -1.563 -9.172 1.00 95.88 110 GLU A N 1
ATOM 875 C CA . GLU A 1 110 ? -0.782 -1.514 -10.596 1.00 95.88 110 GLU A CA 1
ATOM 876 C C . GLU A 1 110 ? 0.316 -0.809 -11.403 1.00 95.88 110 GLU A C 1
ATOM 878 O O . GLU A 1 110 ? 0.779 -1.336 -12.422 1.00 95.88 110 GLU A O 1
ATOM 883 N N . ARG A 1 111 ? 0.812 0.334 -10.915 1.00 95.44 111 ARG A N 1
ATOM 884 C CA . ARG A 1 111 ? 1.921 1.067 -11.537 1.00 95.44 111 ARG A CA 1
ATOM 885 C C . ARG A 1 111 ? 3.168 0.190 -11.676 1.00 95.44 111 ARG A C 1
ATOM 887 O O . ARG A 1 111 ? 3.794 0.184 -12.739 1.00 95.44 111 ARG A O 1
ATOM 894 N N . ARG A 1 112 ? 3.531 -0.568 -10.633 1.00 95.06 112 ARG A N 1
ATOM 895 C CA . ARG A 1 112 ? 4.670 -1.507 -10.670 1.00 95.06 112 ARG A CA 1
ATOM 896 C C . ARG A 1 112 ? 4.448 -2.627 -11.686 1.00 95.06 112 ARG A C 1
ATOM 898 O O . ARG A 1 112 ? 5.339 -2.889 -12.490 1.00 95.06 112 ARG A O 1
ATOM 905 N N . ASN A 1 113 ? 3.259 -3.226 -11.708 1.00 94.56 113 ASN A N 1
ATOM 906 C CA . ASN A 1 113 ? 2.917 -4.290 -12.656 1.00 94.56 113 ASN A CA 1
ATOM 907 C C . ASN A 1 113 ? 2.991 -3.814 -14.111 1.00 94.56 113 ASN A C 1
ATOM 909 O O . ASN A 1 113 ? 3.547 -4.507 -14.964 1.00 94.56 113 ASN A O 1
ATOM 913 N N . LYS A 1 114 ? 2.488 -2.608 -14.397 1.00 94.75 114 LYS A N 1
ATOM 914 C CA . LYS A 1 114 ? 2.568 -2.012 -15.734 1.00 94.75 114 LYS A CA 1
ATOM 915 C C . LYS A 1 114 ? 4.017 -1.816 -16.182 1.00 94.75 114 LYS A C 1
ATOM 917 O O . LYS A 1 114 ? 4.356 -2.149 -17.316 1.00 94.75 114 LYS A O 1
ATOM 922 N N . LEU A 1 115 ? 4.885 -1.332 -15.293 1.00 92.88 115 LEU A N 1
ATOM 923 C CA . LEU A 1 115 ? 6.308 -1.179 -15.597 1.00 92.88 115 LEU A CA 1
ATOM 924 C C . LEU A 1 115 ? 6.997 -2.517 -15.874 1.00 92.88 115 LEU A C 1
ATOM 926 O O . LEU A 1 115 ? 7.817 -2.589 -16.786 1.00 92.88 115 LEU A O 1
ATOM 930 N N . GLU A 1 116 ? 6.677 -3.573 -15.127 1.00 93.31 116 GLU A N 1
ATOM 931 C CA . GLU A 1 116 ? 7.220 -4.913 -15.389 1.00 93.31 116 GLU A CA 1
ATOM 932 C C . GLU A 1 116 ? 6.739 -5.486 -16.730 1.00 93.31 116 GLU A C 1
ATOM 934 O O . GLU A 1 116 ? 7.529 -6.052 -17.493 1.00 93.31 116 GLU A O 1
ATOM 939 N N . LEU A 1 117 ? 5.472 -5.266 -17.086 1.00 93.50 117 LEU A N 1
ATOM 940 C CA . LEU A 1 117 ? 4.942 -5.650 -18.395 1.00 93.50 117 LEU A CA 1
ATOM 941 C C . LEU A 1 117 ? 5.656 -4.904 -19.534 1.00 93.50 117 LEU A C 1
ATOM 943 O O . LEU A 1 117 ? 6.062 -5.504 -20.525 1.00 93.50 117 LEU A O 1
ATOM 947 N N . GLU A 1 118 ? 5.868 -3.597 -19.390 1.00 93.50 118 GLU A N 1
ATOM 948 C CA . GLU A 1 118 ? 6.591 -2.806 -20.388 1.00 93.50 118 GLU A CA 1
ATOM 949 C C . GLU A 1 118 ? 8.064 -3.221 -20.508 1.00 93.50 118 GLU A C 1
ATOM 951 O O . GLU A 1 118 ? 8.604 -3.273 -21.616 1.00 93.50 118 GLU A O 1
ATOM 956 N N . LYS A 1 119 ? 8.734 -3.529 -19.390 1.00 92.69 119 LYS A N 1
ATOM 957 C CA . LYS A 1 119 ? 10.115 -4.037 -19.393 1.00 92.69 119 LYS A CA 1
ATOM 958 C C . LYS A 1 119 ? 10.206 -5.383 -20.101 1.00 92.69 119 LYS A C 1
ATOM 960 O O . LYS A 1 119 ? 11.053 -5.549 -20.976 1.00 92.69 119 LYS A O 1
ATOM 965 N N . SER A 1 120 ? 9.331 -6.323 -19.752 1.00 90.25 120 SER A N 1
ATOM 966 C CA . SER A 1 120 ? 9.304 -7.651 -20.373 1.00 90.25 120 SER A CA 1
ATOM 967 C C . SER A 1 120 ? 8.981 -7.572 -21.867 1.00 90.25 120 SER A C 1
ATOM 969 O O . SER A 1 120 ? 9.676 -8.195 -22.667 1.00 90.25 120 SER A O 1
ATOM 971 N N . ALA A 1 121 ? 8.031 -6.725 -22.274 1.00 90.25 121 ALA A N 1
ATOM 972 C CA . ALA A 1 121 ? 7.738 -6.471 -23.685 1.00 90.25 121 ALA A CA 1
ATOM 973 C C . ALA A 1 121 ? 8.953 -5.913 -24.452 1.00 90.25 121 ALA A C 1
ATOM 975 O O . ALA A 1 121 ? 9.251 -6.368 -25.557 1.00 90.25 121 ALA A O 1
ATOM 976 N N . LYS A 1 122 ? 9.697 -4.966 -23.861 1.00 89.19 122 LYS A N 1
ATOM 977 C CA . LYS A 1 122 ? 10.930 -4.421 -24.460 1.00 89.19 122 LYS A CA 1
ATOM 978 C C . LYS A 1 122 ? 12.024 -5.480 -24.596 1.00 89.19 122 LYS A C 1
ATOM 980 O O . LYS A 1 122 ? 12.688 -5.529 -25.628 1.00 89.19 122 LYS A O 1
ATOM 985 N N . LEU A 1 123 ? 12.207 -6.328 -23.583 1.00 86.50 123 LEU A N 1
ATOM 986 C CA . LEU A 1 123 ? 13.194 -7.411 -23.626 1.00 86.50 123 LEU A CA 1
ATOM 987 C C . LEU A 1 123 ? 12.864 -8.440 -24.711 1.00 86.50 123 LEU A C 1
ATOM 989 O O . LEU A 1 123 ? 13.758 -8.841 -25.454 1.00 86.50 123 LEU A O 1
ATOM 993 N N . LEU A 1 124 ? 11.587 -8.806 -24.855 1.00 84.56 124 LEU A N 1
ATOM 994 C CA . LEU A 1 124 ? 11.132 -9.681 -25.935 1.00 84.56 124 LEU A CA 1
ATOM 995 C C . LEU A 1 124 ? 11.396 -9.059 -27.311 1.00 84.56 124 LEU A C 1
ATOM 997 O O . LEU A 1 124 ? 11.888 -9.739 -28.204 1.00 84.56 124 LEU A O 1
ATOM 1001 N N . PHE A 1 125 ? 11.137 -7.760 -27.478 1.00 79.12 125 PHE A N 1
ATOM 1002 C CA . PHE A 1 125 ? 11.399 -7.069 -28.742 1.00 79.12 125 PHE A CA 1
ATOM 1003 C C . PHE A 1 125 ? 12.894 -7.040 -29.105 1.00 79.12 125 PHE A C 1
ATOM 1005 O O . PHE A 1 125 ? 13.251 -7.230 -30.265 1.00 79.12 125 PHE A O 1
ATOM 1012 N N . LEU A 1 126 ? 13.780 -6.861 -28.119 1.00 75.94 126 LEU A N 1
ATOM 1013 C CA . LEU A 1 126 ? 15.230 -6.878 -28.337 1.00 75.94 126 LEU A CA 1
ATOM 1014 C C . LEU A 1 126 ? 15.775 -8.279 -28.652 1.00 75.94 126 LEU A C 1
ATOM 1016 O O . LEU A 1 126 ? 16.706 -8.391 -29.443 1.00 75.94 126 LEU A O 1
ATOM 1020 N N . GLN A 1 127 ? 15.187 -9.342 -28.097 1.00 66.19 127 GLN A N 1
ATOM 1021 C CA . GLN A 1 127 ? 15.562 -10.726 -28.425 1.00 66.19 127 GLN A CA 1
ATOM 1022 C C . GLN A 1 127 ? 15.135 -11.162 -29.836 1.00 66.19 127 GLN A C 1
ATOM 1024 O O . GLN A 1 127 ? 15.667 -12.138 -30.356 1.00 66.19 127 GLN A O 1
ATOM 1029 N N . VAL A 1 128 ? 14.193 -10.451 -30.463 1.00 60.50 128 VAL A N 1
ATOM 1030 C CA . VAL A 1 128 ? 13.690 -10.756 -31.814 1.00 60.50 128 VAL A CA 1
ATOM 1031 C C . VAL A 1 128 ? 14.483 -10.031 -32.912 1.00 60.50 128 VAL A C 1
ATOM 1033 O O . VAL A 1 128 ? 14.265 -10.289 -34.096 1.00 60.50 128 VAL A O 1
ATOM 1036 N N . LEU A 1 129 ? 15.453 -9.173 -32.570 1.00 56.72 129 LEU A N 1
ATOM 1037 C CA . LEU A 1 129 ? 16.378 -8.656 -33.578 1.00 56.72 129 LEU A CA 1
ATOM 1038 C C . LEU A 1 129 ? 17.234 -9.820 -34.101 1.00 56.72 129 LEU A C 1
ATOM 1040 O O . LEU A 1 129 ? 17.960 -10.428 -33.313 1.00 56.72 129 LEU A O 1
ATOM 1044 N N . PRO A 1 130 ? 17.166 -10.159 -35.405 1.00 57.66 130 PRO A N 1
ATOM 1045 C CA . PRO A 1 130 ? 18.033 -11.185 -35.954 1.00 57.66 130 PRO A CA 1
ATOM 1046 C C . PRO A 1 130 ? 19.465 -10.725 -35.726 1.00 57.66 130 PRO A C 1
ATOM 1048 O O . PRO A 1 130 ? 19.822 -9.613 -36.123 1.00 57.66 130 PRO A O 1
ATOM 1051 N N . GLU A 1 131 ? 20.273 -11.564 -35.074 1.00 60.34 131 GLU A N 1
ATOM 1052 C CA . GLU A 1 131 ? 21.706 -11.334 -34.991 1.00 60.34 131 GLU A CA 1
ATOM 1053 C C . GLU A 1 131 ? 22.218 -11.158 -36.418 1.00 60.34 131 GLU A C 1
ATOM 1055 O O . GLU A 1 131 ? 22.306 -12.111 -37.200 1.00 60.34 131 GLU A O 1
ATOM 1060 N N . ALA A 1 132 ? 22.483 -9.905 -36.788 1.00 59.78 132 ALA A N 1
ATOM 1061 C CA . ALA A 1 132 ? 23.175 -9.586 -38.011 1.00 59.78 132 ALA A CA 1
ATOM 1062 C C . ALA A 1 132 ? 24.524 -10.277 -37.872 1.00 59.78 132 ALA A C 1
ATOM 1064 O O . ALA A 1 132 ? 25.367 -9.846 -37.086 1.00 59.78 132 ALA A O 1
ATOM 1065 N N . LYS A 1 133 ? 24.672 -11.413 -38.561 1.00 59.44 133 LYS A N 1
ATOM 1066 C CA . LYS A 1 133 ? 25.891 -12.212 -38.597 1.00 59.44 133 LYS A CA 1
ATOM 1067 C C . LYS A 1 133 ? 26.999 -11.328 -39.151 1.00 59.44 133 LYS A C 1
ATOM 1069 O O . LYS A 1 133 ? 27.225 -11.288 -40.356 1.00 59.44 133 LYS A O 1
ATOM 1074 N N . GLY A 1 134 ? 27.657 -10.600 -38.255 1.00 59.00 134 GLY A N 1
ATOM 1075 C CA . GLY A 1 134 ? 28.891 -9.894 -38.513 1.00 59.00 134 GLY A CA 1
ATOM 1076 C C . GLY A 1 134 ? 29.927 -10.947 -38.850 1.00 59.00 134 GLY A C 1
ATOM 1077 O O . GLY A 1 134 ? 30.484 -11.611 -37.981 1.00 59.00 134 GLY A O 1
ATOM 1078 N N . ASN A 1 135 ? 30.132 -11.147 -40.140 1.00 62.38 135 ASN A N 1
ATOM 1079 C CA . ASN A 1 135 ? 31.277 -11.826 -40.700 1.00 62.38 135 ASN A CA 1
ATOM 1080 C C . ASN A 1 135 ? 32.541 -11.095 -40.233 1.00 62.38 135 ASN A C 1
ATOM 1082 O O . ASN A 1 135 ? 32.986 -10.126 -40.842 1.00 62.38 135 ASN A O 1
ATOM 1086 N N . VAL A 1 136 ? 33.120 -11.574 -39.129 1.00 59.84 136 VAL A N 1
ATOM 1087 C CA . VAL A 1 136 ? 34.459 -11.198 -38.674 1.00 59.84 136 VAL A CA 1
ATOM 1088 C C . VAL A 1 136 ? 35.453 -11.708 -39.715 1.00 59.84 136 VAL A C 1
ATOM 1090 O O . VAL A 1 136 ? 35.959 -12.827 -39.638 1.00 59.84 136 VAL A O 1
ATOM 1093 N N . THR A 1 137 ? 35.729 -10.897 -40.732 1.00 61.81 137 THR A N 1
ATOM 1094 C CA . THR A 1 137 ? 36.869 -11.114 -41.618 1.00 61.81 137 THR A CA 1
ATOM 1095 C C . THR A 1 137 ? 38.130 -10.769 -40.838 1.00 61.81 137 THR A C 1
ATOM 1097 O O . THR A 1 137 ? 38.534 -9.610 -40.741 1.00 61.81 137 THR A O 1
ATOM 1100 N N . ARG A 1 138 ? 38.748 -11.792 -40.248 1.00 60.97 138 ARG A N 1
ATOM 1101 C CA . ARG A 1 138 ? 40.097 -11.725 -39.682 1.00 60.97 138 ARG A CA 1
ATOM 1102 C C . ARG A 1 138 ? 41.082 -11.511 -40.839 1.00 60.97 138 ARG A C 1
ATOM 1104 O O . ARG A 1 138 ? 41.511 -12.474 -41.465 1.00 60.97 138 ARG A O 1
ATOM 1111 N N . SER A 1 139 ? 41.388 -10.255 -41.164 1.00 59.66 139 SER A N 1
ATOM 1112 C CA . SER A 1 139 ? 42.391 -9.913 -42.178 1.00 59.66 139 SER A CA 1
ATOM 1113 C C . SER A 1 139 ? 43.801 -9.960 -41.585 1.00 59.66 139 SER A C 1
ATOM 1115 O O . SER A 1 139 ? 44.084 -9.347 -40.559 1.00 59.66 139 SER A O 1
ATOM 1117 N N . LEU A 1 140 ? 44.660 -10.719 -42.263 1.00 65.56 140 LEU A N 1
ATOM 1118 C CA . LEU A 1 140 ? 46.096 -10.921 -42.066 1.00 65.56 140 LEU A CA 1
ATOM 1119 C C . LEU A 1 140 ? 46.908 -9.616 -42.048 1.00 65.56 140 LEU A C 1
ATOM 1121 O O . LEU A 1 140 ? 46.813 -8.840 -42.998 1.00 65.56 140 LEU A O 1
ATOM 1125 N N . HIS A 1 141 ? 47.820 -9.466 -41.077 1.00 62.81 141 HIS A N 1
ATOM 1126 C CA . HIS A 1 141 ? 49.145 -8.885 -41.349 1.00 62.81 141 HIS A CA 1
ATOM 1127 C C . HIS A 1 141 ? 50.179 -9.185 -40.247 1.00 62.81 141 HIS A C 1
ATOM 1129 O O . HIS A 1 141 ? 50.238 -8.513 -39.221 1.00 62.81 141 HIS A O 1
ATOM 1135 N N . HIS A 1 142 ? 51.007 -10.205 -40.467 1.00 59.69 142 HIS A N 1
ATOM 1136 C CA . HIS A 1 142 ? 52.280 -10.441 -39.775 1.00 59.69 142 HIS A CA 1
ATOM 1137 C C . HIS A 1 142 ? 53.028 -11.476 -40.629 1.00 59.69 142 HIS A C 1
ATOM 1139 O O . HIS A 1 142 ? 52.456 -12.521 -40.911 1.00 59.69 142 HIS A O 1
ATOM 1145 N N . GLN A 1 143 ? 54.239 -11.300 -41.137 1.00 58.34 143 GLN A N 1
ATOM 1146 C CA . GLN A 1 143 ? 55.255 -10.259 -41.061 1.00 58.34 143 GLN A CA 1
ATOM 1147 C C . GLN A 1 143 ? 56.180 -10.571 -42.256 1.00 58.34 143 GLN A C 1
ATOM 1149 O O . GLN A 1 143 ? 56.435 -11.747 -42.524 1.00 58.34 143 GLN A O 1
ATOM 1154 N N . GLN A 1 144 ? 56.614 -9.569 -43.020 1.00 61.22 144 GLN A N 1
ATOM 1155 C CA . GLN A 1 144 ? 57.701 -9.749 -43.985 1.00 61.22 144 GLN A CA 1
ATOM 1156 C C . GLN A 1 144 ? 59.037 -9.449 -43.298 1.00 61.22 144 GLN A C 1
ATOM 1158 O O . GLN A 1 144 ? 59.126 -8.445 -42.591 1.00 61.22 144 GLN A O 1
ATOM 1163 N N . CYS A 1 145 ? 60.016 -10.300 -43.630 1.00 50.16 145 CYS A N 1
ATOM 1164 C CA . CYS A 1 145 ? 61.472 -10.198 -43.454 1.00 50.16 145 CYS A CA 1
ATOM 1165 C C . CYS A 1 145 ? 62.044 -10.401 -42.046 1.00 50.16 145 CYS A C 1
ATOM 1167 O O . CYS A 1 145 ? 61.845 -9.537 -41.169 1.00 50.16 145 CYS A O 1
#

Foldseek 3Di:
DDDDPPPDPDPDDDDPDPDDVVVVDPPDDDDCPPPPDDPPPDPDDDDDDDDPPPPVVVVVVVVVLVPDDLVRLVVLLVVLVVCLVVCQCVDPNSCPVSVVSSVVSVVSNVVVVVVVVVVVVVVVVVVPPPPPPPPPPPDDDDDDD

pLDDT: mean 74.74, std 17.86, range [38.84, 97.62]

Sequence (145 aa):
MGFEGKSGCSKLKRRKLAINWKQLVPSSSGDDDRPTELLVTSKRKSKCGRSEGDAQENDKEDLELQTKSYDDITEYIARSKRFLVTLSDKLPDRGEKLKATLQRYEDELERRNKLELEKSAKLLFLQVLPEAKGNVTRSLHHQQC

Secondary structure (DSSP, 8-state):
--------------------HHHHS--------PPP--------PPP----TTHHHHHHHHHHHHHHS-HHHHHHHHHHHHHHHHHHGGGSTTTTHHHHHHHHHHHHHHHHHHHHHHHHHHHHHHHHTS----------------

Radius of gyration: 32.68 Å; chains: 1; bounding box: 80×62×90 Å